Protein AF-A0AAJ1B344-F1 (afdb_monomer)

Radius of gyration: 16.0 Å; Cα contacts (8 Å, |Δi|>4): 96; chains: 1; bounding box: 30×47×37 Å

Organism: Mediterraneibacter gnavus (NCBI:txid33038)

Secondary structure (DSSP, 8-state):
----TT----------S-SS--S--SS----HHHHHHHHHHHTT---GGGEETTEE-TTSSPPPHHHHH-HHHHHHHHTS--HHIIIII-

pLDDT: mean 92.88, std 6.69, range [48.22, 97.88]

Structure (mmCIF, N/CA/C/O backbone):
data_AF-A0AAJ1B344-F1
#
_entry.id   AF-A0AAJ1B344-F1
#
loop_
_atom_site.group_PDB
_atom_site.id
_atom_site.type_symbol
_atom_site.label_atom_id
_atom_site.label_alt_id
_atom_site.label_comp_id
_atom_site.label_asym_id
_atom_site.label_entity_id
_atom_site.label_seq_id
_atom_site.pdbx_PDB_ins_code
_atom_site.Cartn_x
_atom_site.Cartn_y
_atom_site.Cartn_z
_atom_site.occupancy
_atom_site.B_iso_or_equiv
_atom_site.auth_seq_id
_atom_site.auth_comp_id
_atom_site.auth_asym_id
_atom_site.auth_atom_id
_atom_site.pdbx_PDB_model_num
ATOM 1 N N . MET A 1 1 ? 12.601 30.764 2.586 1.00 48.22 1 MET A N 1
ATOM 2 C CA . MET A 1 1 ? 12.435 29.449 1.930 1.00 48.22 1 MET A CA 1
ATOM 3 C C . MET A 1 1 ? 11.709 28.570 2.925 1.00 48.22 1 MET A C 1
ATOM 5 O O . MET A 1 1 ? 12.336 28.062 3.841 1.00 48.22 1 MET A O 1
ATOM 9 N N . GLY A 1 2 ? 10.380 28.579 2.863 1.00 69.44 2 GLY A N 1
ATOM 10 C CA . GLY A 1 2 ? 9.524 28.016 3.903 1.00 69.44 2 GLY A CA 1
ATOM 11 C C . GLY A 1 2 ? 8.700 26.881 3.327 1.00 69.44 2 GLY A C 1
ATOM 12 O O . GLY A 1 2 ? 8.150 27.022 2.239 1.00 69.44 2 GLY A O 1
ATOM 13 N N . ILE A 1 3 ? 8.675 25.764 4.043 1.00 81.50 3 ILE A N 1
ATOM 14 C CA . ILE A 1 3 ? 7.681 24.712 3.848 1.00 81.50 3 ILE A CA 1
ATOM 15 C C . ILE A 1 3 ? 6.317 25.331 4.182 1.00 81.50 3 ILE A C 1
ATOM 17 O O . ILE A 1 3 ? 6.228 26.114 5.129 1.00 81.50 3 ILE A O 1
ATOM 21 N N . ASP A 1 4 ? 5.295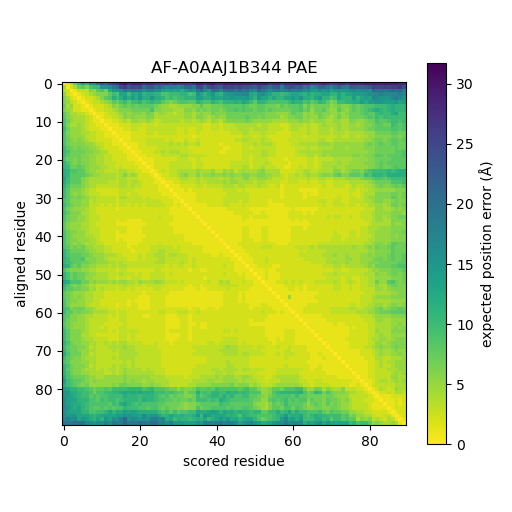 25.021 3.388 1.00 89.94 4 ASP A N 1
ATOM 22 C CA . ASP A 1 4 ? 3.918 25.440 3.659 1.00 89.94 4 ASP A CA 1
ATOM 23 C C . ASP A 1 4 ? 3.496 24.986 5.069 1.00 89.94 4 ASP A C 1
ATOM 25 O O . ASP A 1 4 ? 3.827 23.872 5.483 1.00 89.94 4 ASP A O 1
ATOM 29 N N . THR A 1 5 ? 2.785 25.830 5.819 1.00 89.69 5 THR A N 1
ATOM 30 C CA . THR A 1 5 ? 2.280 25.471 7.154 1.00 89.69 5 THR A CA 1
ATOM 31 C C . THR A 1 5 ? 1.311 24.297 7.099 1.00 89.69 5 THR A C 1
ATOM 33 O O . THR A 1 5 ? 1.234 23.535 8.061 1.00 89.69 5 THR A O 1
ATOM 36 N N . ASP A 1 6 ? 0.643 24.114 5.958 1.00 91.06 6 ASP A N 1
ATOM 37 C CA . ASP A 1 6 ? -0.327 23.042 5.743 1.00 91.06 6 ASP A CA 1
ATOM 38 C C . ASP A 1 6 ? 0.311 21.785 5.118 1.00 91.06 6 ASP A C 1
ATOM 40 O O . ASP A 1 6 ? -0.375 20.807 4.805 1.00 91.06 6 ASP A O 1
ATOM 44 N N . TYR A 1 7 ? 1.640 21.769 4.937 1.00 86.00 7 TYR A N 1
ATOM 45 C CA . TYR A 1 7 ? 2.339 20.613 4.386 1.00 86.00 7 TYR A CA 1
ATOM 46 C C . TYR A 1 7 ? 2.346 19.439 5.367 1.00 86.00 7 TYR A C 1
ATOM 48 O O . TYR A 1 7 ? 3.012 19.447 6.406 1.00 86.00 7 TYR A O 1
ATOM 56 N N . VAL A 1 8 ? 1.678 18.359 4.975 1.00 84.88 8 VAL A N 1
ATOM 57 C CA . VAL A 1 8 ? 1.753 17.085 5.684 1.00 84.88 8 VAL A CA 1
ATOM 58 C C . VAL A 1 8 ? 2.999 16.333 5.224 1.00 84.88 8 VAL A C 1
ATOM 60 O O . VAL A 1 8 ? 3.128 15.965 4.058 1.00 84.88 8 VAL A O 1
ATOM 63 N N . ARG A 1 9 ? 3.928 16.067 6.148 1.00 85.44 9 ARG A N 1
ATOM 64 C CA . ARG A 1 9 ? 5.132 15.278 5.854 1.00 85.44 9 ARG A CA 1
ATOM 65 C C . ARG A 1 9 ? 4.750 13.863 5.423 1.00 85.44 9 ARG A C 1
ATOM 67 O O . ARG A 1 9 ? 4.243 13.085 6.227 1.00 85.44 9 ARG A O 1
ATOM 74 N N . THR A 1 10 ? 5.110 13.499 4.198 1.00 84.69 10 THR A N 1
ATOM 75 C CA . THR A 1 10 ? 4.938 12.142 3.671 1.00 84.69 10 THR A CA 1
ATOM 76 C C . THR A 1 10 ? 6.274 11.400 3.562 1.00 84.69 10 THR A C 1
ATOM 78 O O . THR A 1 10 ? 7.308 12.021 3.295 1.00 84.69 10 THR A O 1
ATOM 81 N N . PRO A 1 11 ? 6.291 10.070 3.749 1.00 87.06 11 PRO A N 1
ATOM 82 C CA . PRO A 1 11 ? 7.468 9.260 3.460 1.00 87.06 11 PRO A CA 1
ATOM 83 C C . PRO A 1 11 ? 7.759 9.232 1.951 1.00 87.06 11 PRO A C 1
ATOM 85 O O . PRO A 1 11 ? 6.844 9.172 1.130 1.00 87.06 11 PRO A O 1
ATOM 88 N N . TYR A 1 12 ? 9.043 9.243 1.590 1.00 89.38 12 TYR A N 1
ATOM 89 C CA . TYR A 1 12 ? 9.494 8.962 0.227 1.00 89.38 12 TYR A CA 1
ATOM 90 C C . TYR A 1 12 ? 9.687 7.453 0.059 1.00 89.38 12 TYR A C 1
ATOM 92 O O . TYR A 1 12 ? 10.384 6.833 0.860 1.00 89.38 12 TYR A O 1
ATOM 100 N N . ASN A 1 13 ? 9.086 6.876 -0.981 1.00 90.44 13 ASN A N 1
ATOM 101 C CA . ASN A 1 13 ? 9.186 5.452 -1.293 1.00 90.44 13 ASN A CA 1
ATOM 102 C C . ASN A 1 13 ? 9.833 5.284 -2.669 1.00 90.44 13 ASN A C 1
ATOM 104 O O . ASN A 1 13 ? 9.415 5.927 -3.631 1.00 90.44 13 ASN A O 1
ATOM 108 N N . CYS A 1 14 ? 10.841 4.419 -2.762 1.00 93.44 14 CYS A N 1
ATOM 109 C CA . CYS A 1 14 ? 11.549 4.133 -4.004 1.00 93.44 14 CYS A CA 1
ATOM 110 C C . CYS A 1 14 ? 11.861 2.641 -4.083 1.00 93.44 14 CYS A C 1
ATOM 112 O O . CYS A 1 14 ? 12.434 2.074 -3.154 1.00 93.44 14 CYS A O 1
ATOM 114 N N . PHE A 1 15 ? 11.482 2.025 -5.199 1.00 94.38 15 PHE A N 1
ATOM 115 C CA . PHE A 1 15 ? 11.765 0.629 -5.506 1.00 94.38 15 PHE A CA 1
ATOM 116 C C . PHE A 1 15 ? 12.840 0.592 -6.587 1.00 94.38 15 PHE A C 1
ATOM 118 O O . PHE A 1 15 ? 12.678 1.198 -7.644 1.00 94.38 15 PHE A O 1
ATOM 125 N N . ILE A 1 16 ? 13.944 -0.095 -6.309 1.00 95.44 16 ILE A N 1
ATOM 126 C CA . ILE A 1 16 ? 15.094 -0.214 -7.210 1.00 95.44 16 ILE A CA 1
ATOM 127 C C . ILE A 1 16 ? 15.273 -1.697 -7.529 1.00 95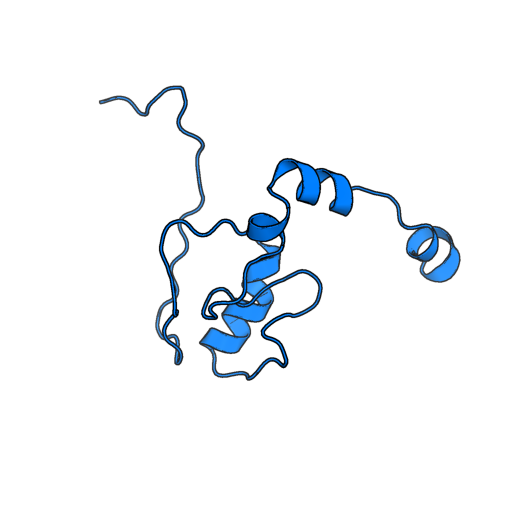.44 16 ILE A C 1
ATOM 129 O O . ILE A 1 16 ? 15.105 -2.533 -6.643 1.00 95.44 16 ILE A O 1
ATOM 133 N N . ASN A 1 17 ? 15.626 -2.015 -8.778 1.00 96.19 17 ASN A N 1
ATOM 134 C CA . ASN A 1 17 ? 15.791 -3.389 -9.272 1.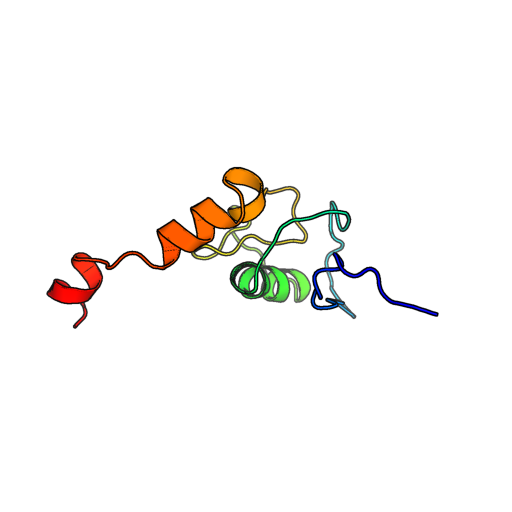00 96.19 17 ASN A CA 1
ATOM 135 C C . ASN A 1 17 ? 14.521 -4.244 -9.155 1.00 96.19 17 ASN A C 1
ATOM 137 O O . ASN A 1 17 ? 14.602 -5.455 -8.958 1.00 96.19 17 ASN A O 1
ATOM 141 N N . SER A 1 18 ? 13.351 -3.616 -9.268 1.00 96.56 18 SER A N 1
ATOM 142 C CA . SER A 1 18 ? 12.117 -4.376 -9.419 1.00 96.56 18 SER A CA 1
ATOM 143 C C . SER A 1 18 ? 12.116 -5.106 -10.761 1.00 96.56 18 SER A C 1
ATOM 145 O O . SER A 1 18 ? 12.513 -4.537 -11.776 1.00 96.56 18 SER A O 1
ATOM 147 N N . VAL A 1 19 ? 11.633 -6.349 -10.774 1.00 97.38 19 VAL A N 1
ATOM 148 C CA . VAL A 1 19 ? 11.428 -7.111 -12.020 1.00 97.38 19 VAL A CA 1
ATOM 149 C C . VAL A 1 19 ? 10.094 -6.786 -12.701 1.00 97.38 19 VAL A C 1
ATOM 151 O O . VAL A 1 19 ? 9.841 -7.230 -13.818 1.00 97.38 19 VAL A O 1
ATOM 154 N N . VAL A 1 20 ? 9.235 -6.021 -12.023 1.00 95.44 20 VAL A N 1
ATOM 155 C CA . VAL A 1 20 ? 7.922 -5.568 -12.501 1.00 95.44 20 VAL A CA 1
ATOM 156 C C . VAL A 1 20 ? 7.898 -4.042 -12.515 1.00 95.44 20 VAL A C 1
ATOM 158 O O . VAL A 1 20 ? 8.462 -3.419 -11.623 1.00 95.44 20 VAL A O 1
ATOM 161 N N . GLU A 1 21 ? 7.216 -3.436 -13.481 1.00 95.81 21 GLU A N 1
ATOM 162 C CA . GLU A 1 21 ? 6.973 -1.990 -13.523 1.00 95.81 21 GLU A CA 1
ATOM 163 C C . GLU A 1 21 ? 5.547 -1.670 -13.043 1.00 95.81 21 GLU A C 1
ATOM 165 O O . GLU A 1 21 ? 4.617 -2.426 -13.346 1.00 95.81 21 GLU A O 1
ATOM 170 N N . PRO A 1 22 ? 5.333 -0.572 -12.299 1.00 95.12 22 PRO A N 1
ATOM 171 C CA . PRO A 1 22 ? 4.010 -0.212 -11.809 1.00 95.12 22 PRO A CA 1
ATOM 172 C C . PRO A 1 22 ? 3.107 0.315 -12.932 1.00 95.12 22 PRO A C 1
ATOM 174 O O . PRO A 1 22 ? 3.519 1.152 -13.734 1.00 95.12 22 PRO A O 1
ATOM 177 N N . VAL A 1 23 ? 1.831 -0.087 -12.927 1.00 95.69 23 VAL A N 1
ATOM 178 C CA . VAL A 1 23 ? 0.819 0.434 -13.869 1.00 95.69 23 VAL A CA 1
ATOM 179 C C . VAL A 1 23 ? 0.518 1.919 -13.617 1.00 95.69 23 VAL A C 1
ATOM 181 O O . VAL A 1 23 ? 0.347 2.695 -14.555 1.00 95.69 23 VAL A O 1
ATOM 184 N N . ASN A 1 24 ? 0.468 2.332 -12.347 1.00 91.44 24 ASN A N 1
ATOM 185 C CA . ASN A 1 24 ? 0.337 3.730 -11.942 1.00 91.44 24 ASN A CA 1
ATOM 186 C C . ASN A 1 24 ? 1.184 3.996 -10.693 1.00 91.44 24 ASN A C 1
ATOM 188 O O . ASN A 1 24 ? 1.039 3.311 -9.683 1.00 91.44 24 ASN A O 1
ATOM 192 N N . ASN A 1 25 ? 2.028 5.025 -10.743 1.00 89.50 25 ASN A N 1
ATOM 193 C CA . ASN A 1 25 ? 2.892 5.440 -9.637 1.00 89.50 25 ASN A CA 1
ATOM 194 C C . ASN A 1 25 ? 2.616 6.869 -9.139 1.00 89.50 25 ASN A C 1
ATOM 196 O O . ASN A 1 25 ? 3.369 7.382 -8.311 1.00 89.50 25 ASN A O 1
ATOM 200 N N . LYS A 1 26 ? 1.557 7.530 -9.625 1.00 90.31 26 LYS A N 1
ATOM 201 C CA . LYS A 1 26 ? 1.232 8.917 -9.265 1.00 90.31 26 LYS A CA 1
ATOM 202 C C . LYS A 1 26 ? -0.034 8.992 -8.426 1.00 90.31 26 LYS A C 1
ATOM 204 O O . LYS A 1 26 ? -1.020 8.323 -8.724 1.00 90.31 26 LYS A O 1
ATOM 209 N N . ASN A 1 27 ? -0.003 9.871 -7.423 1.00 90.06 27 ASN A N 1
ATOM 210 C CA . ASN A 1 27 ? -1.152 10.250 -6.591 1.00 90.06 27 ASN A CA 1
ATOM 211 C C . ASN A 1 27 ? -1.906 9.061 -5.975 1.00 90.06 27 ASN A C 1
ATOM 213 O O . ASN A 1 27 ? -3.117 9.130 -5.774 1.00 90.06 27 ASN A O 1
ATOM 217 N N . ARG A 1 28 ? -1.194 7.968 -5.691 1.00 93.75 28 ARG A N 1
ATOM 218 C CA . ARG A 1 28 ? -1.763 6.813 -5.004 1.00 93.75 28 ARG A CA 1
ATOM 219 C C . ARG A 1 28 ? -1.890 7.094 -3.515 1.00 93.75 28 ARG A C 1
ATOM 221 O O . ARG A 1 28 ? -0.963 7.642 -2.918 1.00 93.75 28 ARG A O 1
ATOM 228 N N . LEU A 1 29 ? -3.001 6.675 -2.917 1.00 94.00 29 LEU A N 1
ATOM 229 C CA . LEU A 1 29 ? -3.168 6.672 -1.462 1.00 94.00 29 LEU A CA 1
ATOM 230 C C . LEU A 1 29 ? -2.857 5.267 -0.948 1.00 94.00 29 LEU A C 1
ATOM 232 O O . LEU A 1 29 ? -3.458 4.292 -1.387 1.00 94.00 29 LEU A O 1
ATOM 236 N N . PHE A 1 30 ? -1.889 5.132 -0.052 1.00 94.69 30 PHE A N 1
ATOM 237 C CA . PHE A 1 30 ? -1.465 3.827 0.452 1.00 94.69 30 PHE A CA 1
ATOM 238 C C . PHE A 1 30 ? -0.843 3.949 1.839 1.00 94.69 30 PHE A C 1
ATOM 240 O O . PHE A 1 30 ? -0.512 5.042 2.302 1.00 94.69 30 PHE A O 1
ATOM 247 N N . SER A 1 31 ? -0.672 2.808 2.501 1.00 93.00 31 SER A N 1
ATOM 248 C CA . SER A 1 31 ? -0.013 2.724 3.804 1.00 93.00 31 SER A CA 1
ATOM 249 C C . SER A 1 31 ? 1.016 1.598 3.844 1.00 93.00 31 SER A C 1
ATOM 251 O O . SER A 1 31 ? 1.220 0.866 2.878 1.00 93.00 31 SER A O 1
ATOM 253 N N . THR A 1 32 ? 1.675 1.435 4.989 1.00 92.75 32 THR A N 1
ATOM 254 C CA . THR A 1 32 ? 2.692 0.399 5.199 1.00 92.75 32 THR A CA 1
ATOM 255 C C . THR A 1 32 ? 2.166 -1.018 4.947 1.00 92.75 32 THR A C 1
ATOM 257 O O . THR A 1 32 ? 2.940 -1.877 4.534 1.00 92.75 32 THR A O 1
ATOM 260 N N . ILE A 1 33 ? 0.862 -1.275 5.125 1.00 94.50 33 ILE A N 1
ATOM 261 C CA . ILE A 1 33 ? 0.272 -2.603 4.873 1.00 94.50 33 ILE A CA 1
ATOM 262 C C . ILE A 1 33 ? 0.398 -3.020 3.400 1.00 94.50 33 ILE A C 1
ATOM 264 O O . ILE A 1 33 ? 0.535 -4.204 3.105 1.00 94.50 33 ILE A O 1
ATOM 268 N N . ASP A 1 34 ? 0.415 -2.052 2.482 1.00 96.81 34 ASP A N 1
ATOM 269 C CA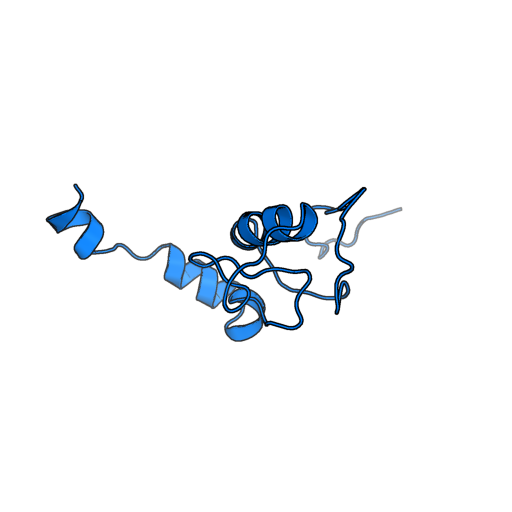 . ASP A 1 34 ? 0.535 -2.275 1.040 1.00 96.81 34 ASP A CA 1
ATOM 270 C C . ASP A 1 34 ? 1.976 -2.623 0.626 1.00 96.81 34 ASP A C 1
ATOM 272 O O . ASP A 1 34 ? 2.204 -3.215 -0.432 1.00 96.81 34 ASP A O 1
ATOM 276 N N . MET A 1 35 ? 2.971 -2.322 1.470 1.00 96.19 35 MET A N 1
ATOM 277 C CA . MET A 1 35 ? 4.380 -2.590 1.159 1.00 96.19 35 MET A CA 1
ATOM 278 C C . MET A 1 35 ? 4.692 -4.081 1.107 1.00 96.19 35 MET A C 1
ATOM 280 O O . MET A 1 35 ? 5.494 -4.496 0.276 1.00 96.19 35 MET A O 1
ATOM 284 N N . TYR A 1 36 ? 4.046 -4.899 1.942 1.00 96.19 36 TYR A N 1
ATOM 285 C CA . TYR A 1 36 ? 4.301 -6.338 1.973 1.00 96.19 36 TYR A CA 1
ATOM 286 C C . TYR A 1 36 ? 4.018 -7.030 0.624 1.00 96.19 36 TYR A C 1
ATOM 288 O O . TYR A 1 36 ? 4.960 -7.569 0.036 1.00 96.19 36 TYR 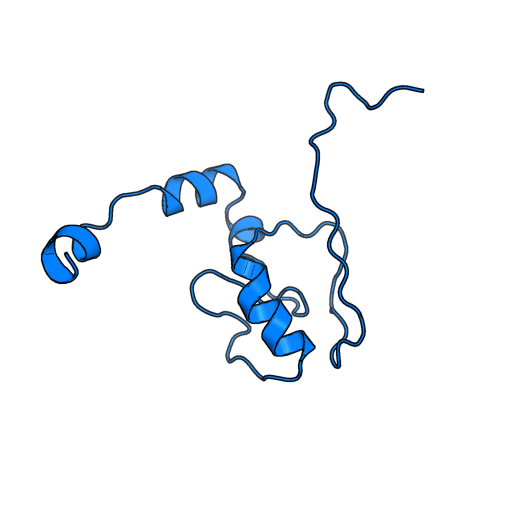A O 1
ATOM 296 N N . PRO A 1 37 ? 2.789 -6.983 0.067 1.00 97.88 37 PRO A N 1
ATOM 297 C CA . PRO A 1 37 ? 2.529 -7.567 -1.248 1.00 97.88 37 PRO A CA 1
ATOM 298 C C . PRO A 1 37 ? 3.313 -6.872 -2.367 1.00 97.88 37 PRO A C 1
ATOM 300 O O . PRO A 1 37 ? 3.757 -7.540 -3.298 1.00 97.88 37 PRO A O 1
ATOM 303 N N . THR A 1 38 ? 3.535 -5.558 -2.271 1.00 97.56 38 THR A N 1
ATOM 304 C CA . THR A 1 38 ? 4.299 -4.807 -3.280 1.00 97.56 38 THR A CA 1
ATOM 305 C C . THR A 1 38 ? 5.749 -5.279 -3.370 1.00 97.56 38 THR A C 1
ATOM 307 O O . THR A 1 38 ? 6.249 -5.497 -4.470 1.00 97.56 38 THR A O 1
ATOM 310 N N . MET A 1 39 ? 6.424 -5.493 -2.235 1.00 97.19 39 MET A N 1
ATOM 311 C CA . MET A 1 39 ? 7.805 -5.985 -2.228 1.00 97.19 39 MET A CA 1
ATOM 312 C C . MET A 1 39 ? 7.918 -7.391 -2.819 1.00 97.19 39 MET A C 1
ATOM 314 O O . MET A 1 39 ? 8.849 -7.660 -3.572 1.00 97.19 39 MET A O 1
ATOM 318 N N . LEU A 1 40 ? 6.971 -8.285 -2.518 1.00 97.50 40 LEU A N 1
ATOM 319 C CA . LEU A 1 40 ? 6.972 -9.635 -3.085 1.00 97.50 40 LEU A CA 1
ATOM 320 C C . LEU A 1 40 ? 6.839 -9.608 -4.611 1.00 97.50 40 LEU A C 1
ATOM 322 O O . LEU A 1 40 ? 7.602 -10.280 -5.304 1.00 97.50 40 LEU A O 1
ATOM 326 N N . VAL A 1 41 ? 5.913 -8.803 -5.136 1.00 97.62 41 VAL A N 1
ATOM 327 C CA . VAL A 1 41 ? 5.735 -8.656 -6.588 1.00 97.62 41 VAL A CA 1
ATOM 328 C C . VAL A 1 41 ? 6.945 -7.985 -7.230 1.00 97.62 41 VAL A C 1
ATOM 330 O O . VAL A 1 41 ? 7.390 -8.434 -8.283 1.00 97.62 41 VAL A O 1
ATOM 333 N N . ALA A 1 42 ? 7.543 -6.985 -6.579 1.00 97.50 42 ALA A N 1
ATOM 334 C CA . ALA A 1 42 ? 8.772 -6.359 -7.062 1.00 97.50 42 ALA A CA 1
ATOM 335 C C . ALA A 1 42 ? 9.946 -7.355 -7.168 1.00 97.50 42 ALA A C 1
ATOM 337 O O . ALA A 1 42 ? 10.800 -7.207 -8.041 1.00 97.50 42 ALA A O 1
ATOM 338 N N . MET A 1 43 ? 9.967 -8.399 -6.329 1.00 97.50 43 MET A N 1
ATOM 339 C CA . MET A 1 43 ? 10.930 -9.510 -6.399 1.00 97.50 43 MET A CA 1
ATOM 340 C C . MET A 1 43 ? 10.541 -10.619 -7.396 1.00 97.50 43 MET A C 1
ATOM 342 O O . MET A 1 43 ? 11.305 -11.565 -7.575 1.00 97.50 43 MET A O 1
ATOM 346 N N . GLY A 1 44 ? 9.378 -10.528 -8.047 1.00 96.69 44 GLY A N 1
ATOM 347 C CA . GLY A 1 44 ? 8.924 -11.481 -9.067 1.00 96.69 44 GLY A CA 1
ATOM 348 C C . GLY A 1 44 ? 7.949 -12.551 -8.582 1.00 96.69 44 GLY A C 1
ATOM 349 O O . GLY A 1 44 ? 7.658 -13.487 -9.326 1.00 96.69 44 GLY A O 1
ATOM 350 N N . ALA A 1 45 ? 7.421 -12.436 -7.361 1.00 97.06 45 ALA A N 1
ATOM 351 C CA . ALA A 1 45 ? 6.346 -13.313 -6.912 1.00 97.06 45 ALA A CA 1
ATOM 352 C C . ALA A 1 45 ? 5.020 -12.969 -7.611 1.00 97.06 45 ALA A C 1
ATOM 354 O O . ALA A 1 45 ? 4.728 -11.808 -7.897 1.00 97.06 45 ALA A O 1
ATOM 355 N N . SER A 1 46 ? 4.180 -13.982 -7.829 1.00 95.81 46 SER A N 1
ATOM 356 C CA . SER A 1 46 ? 2.798 -13.796 -8.274 1.00 95.81 46 SER A CA 1
ATOM 357 C C . SER A 1 46 ? 1.852 -13.903 -7.080 1.00 95.81 46 SER A C 1
ATOM 359 O O . SER A 1 46 ? 1.955 -14.839 -6.288 1.00 95.81 46 SER A O 1
ATOM 361 N N . ILE A 1 47 ? 0.945 -12.936 -6.945 1.00 95.75 47 ILE A N 1
ATOM 362 C CA . ILE A 1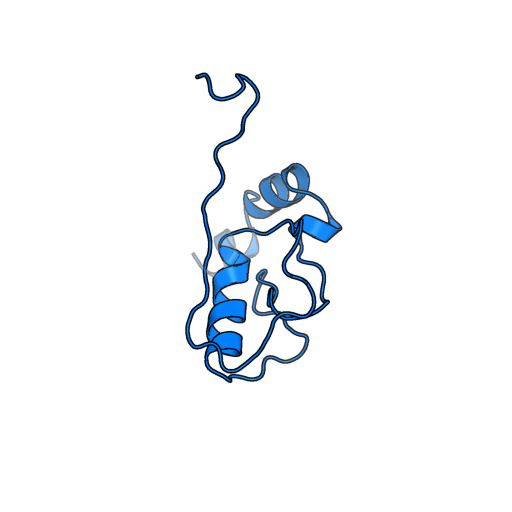 47 ? -0.060 -12.883 -5.879 1.00 95.75 47 ILE A CA 1
ATOM 363 C C . ILE A 1 47 ? -1.436 -12.898 -6.532 1.00 95.75 47 ILE A C 1
ATOM 365 O O . ILE A 1 47 ? -1.786 -11.985 -7.285 1.00 95.75 47 ILE A O 1
ATOM 369 N N . GLU A 1 48 ? -2.239 -13.908 -6.208 1.00 95.00 48 GLU A N 1
ATOM 370 C CA . GLU A 1 48 ? -3.617 -13.987 -6.677 1.00 95.00 48 GLU A CA 1
ATOM 371 C C . GLU A 1 48 ? -4.417 -12.753 -6.229 1.00 95.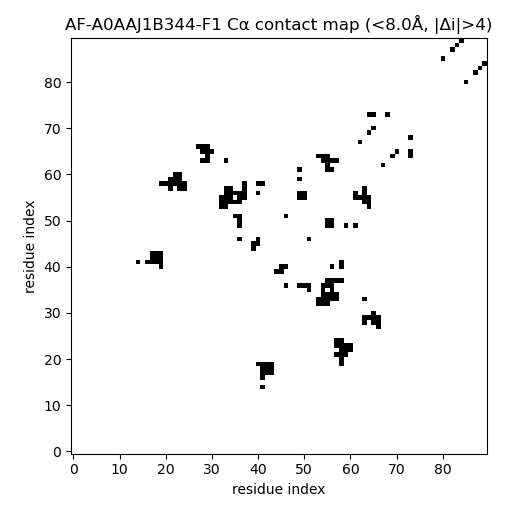00 48 GLU A C 1
ATOM 373 O O . GLU A 1 48 ? -4.376 -12.332 -5.073 1.00 95.00 48 GLU A O 1
ATOM 378 N N . GLY A 1 49 ? -5.113 -12.117 -7.172 1.00 95.31 49 GLY A N 1
ATOM 379 C CA . GLY A 1 49 ? -5.952 -10.951 -6.892 1.00 95.31 49 GLY A CA 1
ATOM 380 C C . GLY A 1 49 ? -5.205 -9.672 -6.485 1.00 95.31 49 GLY A C 1
ATOM 381 O O . GLY A 1 49 ? -5.871 -8.682 -6.170 1.00 95.31 49 GLY A O 1
ATOM 382 N N . ASN A 1 50 ? -3.863 -9.655 -6.520 1.00 97.12 50 ASN A N 1
ATOM 383 C CA . ASN A 1 50 ? -3.022 -8.510 -6.141 1.00 97.12 50 ASN A CA 1
ATOM 384 C C . ASN A 1 50 ? -3.212 -8.029 -4.687 1.00 97.12 50 ASN A C 1
ATOM 386 O O . ASN A 1 50 ? -2.974 -6.855 -4.385 1.00 97.12 50 ASN A O 1
ATOM 390 N N . ARG A 1 51 ? -3.633 -8.914 -3.773 1.00 96.19 51 ARG A N 1
ATOM 391 C CA . ARG A 1 51 ? -3.887 -8.565 -2.368 1.00 96.19 51 ARG A CA 1
ATOM 392 C C . ARG A 1 51 ? -3.383 -9.659 -1.422 1.00 96.19 51 ARG A C 1
ATOM 394 O O . ARG A 1 51 ? -3.613 -10.837 -1.663 1.00 96.19 51 ARG A O 1
ATOM 401 N N . LEU A 1 52 ? -2.718 -9.263 -0.337 1.00 96.00 52 LEU A N 1
ATOM 402 C CA . LEU A 1 52 ? -2.350 -10.145 0.777 1.00 96.00 52 LEU A CA 1
ATOM 403 C C . LEU A 1 52 ? -2.763 -9.488 2.089 1.00 96.00 52 LEU A C 1
ATOM 405 O O . LEU A 1 52 ? -2.302 -8.395 2.422 1.00 96.00 52 LEU A O 1
ATOM 409 N N . GLY A 1 53 ? -3.642 -10.157 2.836 1.00 92.94 53 GLY A N 1
ATOM 410 C CA . GLY A 1 53 ? -4.297 -9.543 3.987 1.00 92.94 53 GLY A CA 1
ATOM 411 C C . GLY A 1 53 ? -5.027 -8.261 3.572 1.00 92.94 53 GLY A C 1
ATOM 412 O O . GLY A 1 53 ? -5.795 -8.259 2.611 1.00 92.94 53 GLY A O 1
ATOM 413 N N . LEU A 1 54 ? -4.760 -7.164 4.282 1.00 94.44 54 LEU A N 1
ATOM 414 C CA . LEU A 1 54 ? -5.289 -5.835 3.952 1.00 94.44 54 LEU A CA 1
ATOM 415 C C . LEU A 1 54 ? -4.436 -5.080 2.916 1.00 94.44 54 LEU A C 1
ATOM 417 O O . LEU A 1 54 ? -4.876 -4.064 2.383 1.00 94.44 54 LEU A O 1
ATOM 421 N N . GLY A 1 55 ? -3.226 -5.563 2.632 1.00 96.94 55 GLY A N 1
ATOM 422 C CA . GLY A 1 55 ? -2.290 -4.918 1.722 1.00 96.94 55 GLY A CA 1
ATOM 423 C C . GLY A 1 55 ? -2.623 -5.179 0.264 1.00 96.94 55 GLY A C 1
ATOM 424 O O . GLY A 1 55 ? -2.886 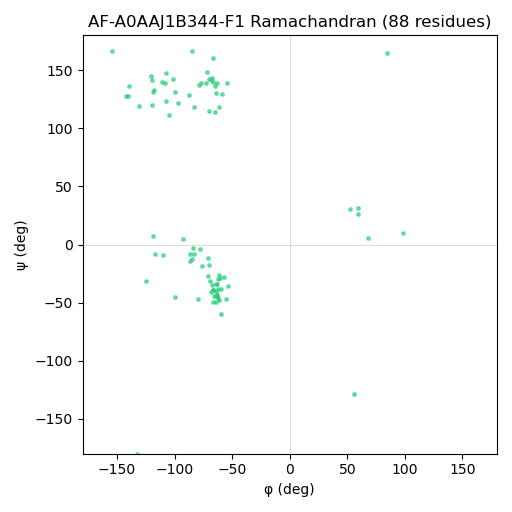-6.318 -0.122 1.00 96.94 55 GLY A O 1
ATOM 425 N N . THR A 1 56 ? -2.536 -4.141 -0.560 1.00 97.69 56 THR A N 1
ATOM 426 C CA . THR A 1 56 ? -2.687 -4.214 -2.016 1.00 97.69 56 THR A CA 1
ATOM 427 C C . THR A 1 56 ? -1.343 -4.006 -2.708 1.00 97.69 56 THR A C 1
ATOM 429 O O . THR A 1 56 ? -0.556 -3.149 -2.321 1.00 97.69 56 THR A O 1
ATOM 432 N N . ASN A 1 57 ? -1.070 -4.787 -3.754 1.00 97.56 57 ASN A N 1
ATOM 433 C CA . ASN A 1 57 ? 0.108 -4.607 -4.597 1.00 97.56 57 ASN A CA 1
ATOM 434 C C . ASN A 1 57 ? 0.047 -3.257 -5.339 1.00 97.56 57 ASN A C 1
ATOM 436 O O . ASN A 1 57 ? -0.769 -3.076 -6.249 1.00 97.56 57 ASN A O 1
ATOM 440 N N . LEU A 1 58 ? 0.964 -2.344 -5.010 1.00 97.19 58 LEU A N 1
ATOM 441 C CA . LEU A 1 58 ? 1.028 -1.000 -5.584 1.00 97.19 58 LEU A CA 1
ATOM 442 C C . LEU A 1 58 ? 1.493 -0.964 -7.047 1.00 97.19 58 LEU A C 1
ATOM 444 O O . LEU A 1 58 ? 1.381 0.077 -7.693 1.00 97.19 58 LEU A O 1
ATOM 448 N N . PHE A 1 59 ? 2.003 -2.076 -7.581 1.00 96.88 59 PHE A N 1
ATOM 449 C CA . PHE A 1 59 ? 2.424 -2.162 -8.980 1.00 96.88 59 PHE A CA 1
ATOM 450 C C . PHE A 1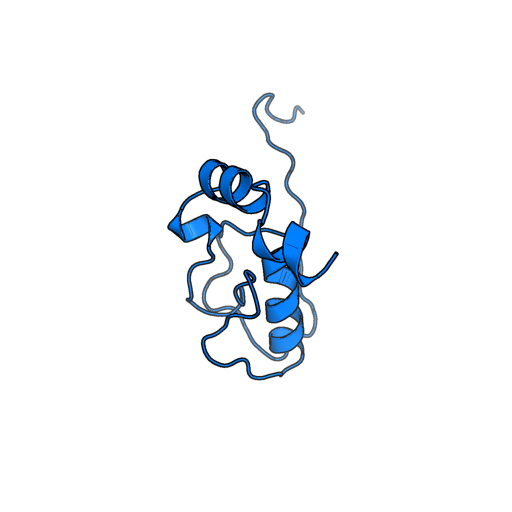 59 ? 1.253 -2.544 -9.890 1.00 96.88 59 PHE A C 1
ATOM 452 O O . PHE A 1 59 ? 1.325 -2.349 -11.100 1.00 96.88 59 PHE A O 1
ATOM 459 N N . SER A 1 60 ? 0.151 -3.026 -9.310 1.00 96.00 60 SER A N 1
ATOM 460 C CA . SER A 1 60 ? -1.095 -3.294 -10.027 1.00 96.00 60 SER A CA 1
ATOM 461 C C . SER A 1 60 ? -1.983 -2.051 -10.153 1.00 96.00 60 SER A C 1
ATOM 463 O O . SER A 1 60 ? -1.800 -1.051 -9.454 1.00 96.00 60 SER A O 1
ATOM 465 N N . ASP A 1 61 ? -2.992 -2.147 -11.016 1.00 95.56 61 ASP A N 1
ATOM 466 C CA . ASP A 1 61 ? -4.090 -1.185 -11.170 1.00 95.56 61 ASP A CA 1
ATOM 467 C C . ASP A 1 61 ? -5.177 -1.313 -10.084 1.00 95.56 61 ASP A C 1
ATOM 469 O O . ASP A 1 61 ? -6.114 -0.512 -10.028 1.00 95.56 61 ASP A O 1
ATOM 473 N N . LYS A 1 62 ? -5.054 -2.307 -9.196 1.00 96.31 62 LYS A N 1
ATOM 474 C CA . LYS A 1 62 ? -5.973 -2.522 -8.081 1.00 96.31 62 LYS A CA 1
ATOM 475 C C . LYS A 1 62 ? -5.901 -1.338 -7.119 1.00 96.31 62 LYS A C 1
ATOM 477 O O . LYS A 1 62 ? -4.816 -0.965 -6.664 1.00 96.31 62 LYS A O 1
ATOM 482 N N . LYS A 1 63 ? -7.065 -0.797 -6.758 1.00 96.81 63 LYS A N 1
ATOM 483 C CA . LYS A 1 63 ? -7.173 0.216 -5.708 1.00 96.81 63 LYS A CA 1
ATOM 484 C C . LYS A 1 63 ? -6.765 -0.366 -4.353 1.00 96.81 63 LYS A C 1
ATOM 486 O O . LYS A 1 63 ? -7.152 -1.486 -4.000 1.00 96.81 63 LYS A O 1
ATOM 491 N N . THR A 1 64 ? -5.984 0.397 -3.597 1.00 97.00 64 THR A N 1
ATOM 492 C CA . THR A 1 64 ? -5.749 0.101 -2.182 1.00 97.00 64 THR A CA 1
ATOM 493 C C . THR A 1 64 ? -7.048 0.288 -1.406 1.00 97.00 64 THR A C 1
ATOM 495 O O . THR A 1 64 ? -7.952 1.000 -1.844 1.00 97.00 64 THR A O 1
ATOM 498 N N . ILE A 1 65 ? -7.136 -0.296 -0.212 1.00 97.06 65 ILE A N 1
ATOM 499 C CA . ILE A 1 65 ? -8.294 -0.049 0.658 1.00 97.06 65 ILE A CA 1
ATOM 500 C C . ILE A 1 65 ? -8.401 1.448 0.975 1.00 97.06 65 ILE A C 1
ATOM 502 O O . ILE A 1 65 ? -9.488 2.012 0.958 1.00 97.06 65 ILE A O 1
ATOM 506 N N . MET A 1 66 ? -7.268 2.122 1.184 1.00 96.44 66 MET A N 1
ATOM 507 C CA . MET A 1 66 ? -7.249 3.560 1.443 1.00 96.44 66 MET A CA 1
ATOM 508 C C . MET A 1 66 ? -7.781 4.384 0.261 1.00 96.44 66 MET A C 1
ATOM 510 O O . MET A 1 66 ? -8.420 5.406 0.480 1.00 96.44 66 MET A O 1
ATOM 514 N N . GLU A 1 67 ? -7.550 3.955 -0.981 1.00 97.00 67 GLU A N 1
ATOM 515 C CA . GLU A 1 67 ? -8.129 4.582 -2.179 1.00 97.00 67 GLU A CA 1
ATOM 516 C C . GLU A 1 67 ? -9.636 4.315 -2.311 1.00 97.00 67 GLU A C 1
ATOM 518 O O . GLU A 1 67 ? -10.345 5.106 -2.931 1.00 97.00 67 GLU A O 1
ATOM 523 N N . GLU A 1 68 ? -10.127 3.202 -1.762 1.00 96.62 68 GLU A N 1
ATOM 524 C CA . GLU A 1 68 ? -11.538 2.802 -1.820 1.00 96.62 68 GLU A CA 1
ATOM 525 C C . GLU A 1 68 ? -12.396 3.541 -0.784 1.00 96.62 68 GLU A C 1
ATOM 527 O O . GLU A 1 68 ? -13.454 4.054 -1.144 1.00 96.62 68 GLU A O 1
ATOM 532 N N . ILE A 1 69 ? -11.941 3.612 0.473 1.00 96.94 69 ILE A N 1
ATOM 533 C CA . ILE A 1 69 ? -12.738 4.135 1.605 1.00 96.94 69 ILE A CA 1
ATOM 534 C C . ILE A 1 69 ? -12.142 5.396 2.254 1.00 96.94 69 ILE A C 1
ATOM 536 O O . ILE A 1 69 ? -12.766 6.045 3.085 1.00 96.94 69 ILE A O 1
ATOM 540 N N . GLY A 1 70 ? -10.926 5.788 1.873 1.00 95.88 70 GLY A N 1
ATOM 541 C CA . GLY A 1 70 ? -10.236 6.942 2.447 1.00 95.88 70 GLY A CA 1
ATOM 542 C C . GLY A 1 70 ? -9.485 6.640 3.748 1.00 95.88 70 GLY A C 1
ATOM 543 O O . GLY A 1 70 ? -9.673 5.619 4.409 1.00 95.88 70 GLY A O 1
ATOM 544 N N . PHE A 1 71 ? -8.596 7.566 4.125 1.00 92.94 71 PHE A N 1
ATOM 545 C CA . PHE A 1 71 ? -7.708 7.409 5.282 1.00 92.94 71 PHE A CA 1
ATOM 546 C C . PHE A 1 71 ? -8.464 7.321 6.614 1.00 92.94 71 PHE A C 1
ATOM 548 O O . PHE A 1 71 ? -8.202 6.416 7.401 1.00 92.94 71 PHE A O 1
ATOM 555 N N . ASN A 1 72 ? -9.397 8.245 6.869 1.00 95.19 72 ASN A N 1
ATOM 556 C CA . ASN A 1 72 ? -10.092 8.324 8.157 1.00 95.19 72 ASN A CA 1
ATOM 557 C C . ASN A 1 72 ? -10.930 7.073 8.430 1.00 95.19 72 ASN A C 1
ATOM 559 O O . ASN A 1 72 ? -10.908 6.553 9.542 1.00 95.19 72 ASN A O 1
ATOM 563 N N . GLU A 1 73 ? -11.644 6.579 7.418 1.00 96.38 73 GLU A N 1
ATOM 564 C CA . GLU A 1 73 ? -12.462 5.375 7.547 1.00 96.38 73 GLU A CA 1
ATOM 565 C C . GLU A 1 73 ? -11.582 4.146 7.769 1.00 96.38 73 GLU A C 1
ATOM 567 O O . GLU A 1 73 ? -11.765 3.443 8.760 1.00 96.38 73 GLU A O 1
ATOM 572 N N . LEU A 1 74 ? -10.544 3.960 6.943 1.00 95.19 74 LEU A N 1
ATOM 573 C CA . LEU A 1 74 ? -9.590 2.867 7.125 1.00 95.19 74 LEU A CA 1
ATOM 574 C C . LEU A 1 74 ? -8.962 2.881 8.524 1.00 95.19 74 LEU A C 1
ATOM 576 O O . LEU A 1 74 ? -8.919 1.846 9.184 1.00 95.19 74 LEU A O 1
ATOM 580 N N . ASN A 1 75 ? -8.503 4.045 8.989 1.00 94.06 75 ASN A N 1
ATOM 581 C CA . ASN A 1 75 ? -7.885 4.200 10.303 1.00 94.06 75 ASN A CA 1
ATOM 582 C C . ASN A 1 75 ? -8.856 3.864 11.446 1.00 94.06 75 ASN A C 1
ATOM 584 O O . ASN A 1 75 ? -8.451 3.248 12.429 1.00 94.06 75 ASN A O 1
ATOM 588 N N . ASN A 1 76 ? -10.134 4.227 11.312 1.00 95.81 76 ASN A N 1
ATOM 589 C CA . ASN A 1 76 ? -11.150 3.875 12.300 1.00 95.81 76 ASN A CA 1
ATOM 590 C C . ASN A 1 76 ? -11.439 2.370 12.307 1.00 95.81 76 ASN A C 1
ATOM 592 O O . ASN A 1 76 ? -11.576 1.788 13.380 1.00 95.81 76 ASN A O 1
ATOM 596 N N . GLU A 1 77 ? -11.517 1.727 11.138 1.00 93.50 77 GLU A N 1
ATOM 597 C CA . GLU A 1 77 ? -11.795 0.289 11.037 1.00 93.50 77 GLU A CA 1
ATOM 598 C C . GLU A 1 77 ? -10.669 -0.568 11.627 1.00 93.50 77 GLU A C 1
ATOM 600 O O . GLU A 1 77 ? -10.943 -1.492 12.393 1.00 93.50 77 GLU A O 1
ATOM 605 N N . VAL A 1 78 ? -9.403 -0.250 11.333 1.00 91.94 78 VAL A N 1
ATOM 606 C CA . VAL A 1 78 ? -8.260 -1.055 11.813 1.00 91.94 78 VAL A CA 1
ATOM 607 C C . VAL A 1 78 ? -8.014 -0.943 13.319 1.00 91.94 78 VAL A C 1
ATOM 609 O O . VAL A 1 78 ? -7.326 -1.788 13.882 1.00 91.94 78 VAL A O 1
ATOM 612 N N . GLN A 1 79 ? -8.566 0.078 13.978 1.00 92.31 79 GLN A N 1
ATOM 613 C CA . GLN A 1 79 ? -8.460 0.264 15.430 1.00 92.31 79 GLN A CA 1
ATOM 614 C C . GLN A 1 79 ? -9.548 -0.473 16.220 1.00 92.31 79 GLN A C 1
ATOM 616 O O . GLN A 1 79 ? -9.493 -0.511 17.451 1.00 92.31 79 GLN A O 1
ATOM 621 N N . LYS A 1 80 ? -10.555 -1.045 15.550 1.00 92.94 80 LYS A N 1
ATOM 622 C CA . LYS A 1 80 ? -11.636 -1.755 16.238 1.00 92.94 80 LYS A CA 1
ATOM 623 C C . LYS A 1 80 ? -11.122 -3.037 16.882 1.00 92.94 80 LYS A C 1
ATOM 625 O O . LYS A 1 80 ? -10.330 -3.778 16.302 1.00 92.94 80 LYS A O 1
ATOM 630 N N . THR A 1 81 ? -11.634 -3.330 18.073 1.00 90.31 81 THR A N 1
ATOM 631 C CA . THR A 1 81 ? -11.366 -4.599 18.746 1.00 90.31 81 THR A CA 1
ATOM 632 C C . THR A 1 81 ? -12.059 -5.742 18.016 1.00 90.31 81 THR A C 1
ATOM 634 O O . THR A 1 81 ? -13.179 -5.617 17.507 1.00 90.31 81 THR A O 1
ATOM 637 N N . SER A 1 82 ? -11.386 -6.887 17.962 1.00 89.25 82 SER A N 1
ATOM 638 C CA . SER A 1 82 ? -11.929 -8.088 17.347 1.00 89.25 82 SER A CA 1
ATOM 639 C C . SER A 1 82 ? -12.348 -9.056 18.438 1.00 89.25 82 SER A C 1
ATOM 641 O O . SER A 1 82 ? -11.505 -9.672 19.079 1.00 89.25 82 SER A O 1
ATOM 643 N N . ARG A 1 83 ? -13.662 -9.268 18.587 1.00 91.50 83 ARG A N 1
ATOM 644 C CA . ARG A 1 83 ? -14.195 -10.315 19.476 1.00 91.50 83 ARG A CA 1
ATOM 645 C C . ARG A 1 83 ? -13.585 -11.685 19.166 1.00 91.50 83 ARG A C 1
ATOM 647 O O . ARG A 1 83 ? -13.347 -12.470 20.069 1.00 91.50 83 ARG A O 1
ATOM 654 N N . PHE A 1 84 ? -13.325 -11.974 17.893 1.00 89.00 84 PHE A N 1
ATOM 655 C CA . PHE A 1 84 ? -12.666 -13.220 17.510 1.00 89.00 84 PHE A CA 1
ATOM 656 C C . PHE A 1 84 ? -11.237 -13.297 18.064 1.00 89.00 84 PHE A C 1
ATOM 658 O O . PHE A 1 84 ? -10.850 -14.323 18.610 1.00 89.00 84 PHE A O 1
ATOM 665 N N . TYR A 1 85 ? -10.470 -12.209 17.969 1.00 85.50 85 TYR A N 1
ATOM 666 C CA . TYR A 1 85 ? -9.126 -12.157 18.539 1.00 85.50 85 TYR A CA 1
ATOM 667 C C . TYR A 1 85 ? -9.164 -12.340 20.063 1.00 85.50 85 TYR A C 1
ATOM 669 O O . TYR A 1 85 ? -8.464 -13.203 20.585 1.00 85.50 85 TYR A O 1
ATOM 677 N N . ASP A 1 86 ? -10.053 -11.610 20.740 1.00 91.38 86 ASP A N 1
ATOM 678 C CA . ASP A 1 86 ? -10.143 -11.575 22.204 1.00 91.38 86 ASP A CA 1
ATOM 679 C C . ASP A 1 86 ? -10.649 -12.882 22.834 1.00 91.38 86 ASP A C 1
ATOM 681 O O . ASP A 1 86 ? -10.282 -13.185 23.963 1.00 91.38 86 ASP A O 1
ATOM 685 N N . TYR A 1 87 ? -11.518 -13.633 22.146 1.00 92.75 87 TYR A N 1
ATOM 686 C CA . TYR A 1 87 ? -12.150 -14.837 22.707 1.00 92.75 87 TYR A CA 1
ATOM 687 C C . TYR A 1 87 ? -11.680 -16.155 22.080 1.00 92.75 87 TYR A C 1
ATOM 689 O O . TYR A 1 87 ? -12.105 -17.216 22.530 1.00 92.75 87 TYR A O 1
ATOM 697 N N . THR A 1 88 ? -10.912 -16.120 20.986 1.00 93.81 88 THR A N 1
ATOM 698 C CA . THR A 1 88 ? -10.487 -17.338 20.263 1.00 93.81 88 THR A CA 1
ATOM 699 C C . THR A 1 88 ? -8.975 -17.456 20.101 1.00 93.81 88 THR A C 1
ATOM 701 O O . THR A 1 88 ? -8.480 -18.580 20.046 1.00 93.81 88 THR A O 1
ATOM 704 N N . ILE A 1 89 ? -8.241 -16.342 19.984 1.00 89.31 89 ILE A N 1
ATOM 705 C CA . ILE A 1 89 ? -6.777 -16.367 19.817 1.00 89.31 89 ILE A CA 1
ATOM 706 C C . ILE A 1 89 ? -6.050 -16.106 21.139 1.00 89.31 89 ILE A C 1
ATOM 708 O O . ILE A 1 89 ? -5.069 -16.798 21.418 1.00 89.31 89 ILE A O 1
ATOM 712 N N . LEU A 1 90 ? -6.497 -15.108 21.907 1.00 76.88 90 LEU A N 1
ATOM 713 C CA . LEU A 1 90 ? -6.044 -14.862 23.281 1.00 76.88 90 LEU A CA 1
ATOM 714 C C . LEU A 1 90 ? -6.711 -15.835 24.262 1.00 76.88 90 LEU A C 1
ATOM 716 O O . LEU A 1 90 ? -6.007 -16.242 25.215 1.00 76.88 90 LEU A O 1
#

Foldseek 3Di:
DDDDPPDDDDDDDDDDQFPAAAPDDPPADADPLQVVLQVCVRVPDDDPPQDDDQHGHRSDPDHRVCRVPNDVVVVVVVPDDDPCCVPPVD

Mean predicted aligned error: 4.79 Å

InterPro domains:
  IPR050448 OpgB/LTA synthase bacterial cell wall biosynthesis [PTHR47371] (7-89)

Solvent-accessible surface area (backbone atoms only — not comparable to full-atom values): 5782 Å² total; per-residue (Å²): 142,74,80,61,92,86,63,76,91,70,87,88,84,85,84,76,88,48,77,53,76,56,74,53,89,70,94,74,53,79,57,76,62,22,48,61,39,28,52,42,35,27,74,62,50,86,60,76,93,45,50,49,91,85,8,27,19,57,44,44,84,62,74,28,61,40,59,73,63,31,62,70,54,48,56,56,60,75,68,56,85,49,69,62,51,67,74,71,74,104

Sequence (90 aa):
MGIDTDYVRTPYNCFINSVVEPVNNKNRLFSTIDMYPTMLVAMGASIEGNRLGLGTNLFSDKKTIMEEIGFNELNNEVQKTSRFYDYTIL